Protein AF-A0A9P0KMU1-F1 (afdb_monomer_lite)

Radius of gyration: 22.71 Å; chains: 1; bounding box: 38×26×63 Å

Structure (mmCIF, N/CA/C/O backbone):
data_AF-A0A9P0KMU1-F1
#
_entry.id   AF-A0A9P0KMU1-F1
#
loop_
_atom_site.group_PDB
_atom_site.id
_atom_site.type_symbol
_atom_site.label_atom_id
_atom_site.label_alt_id
_atom_site.label_comp_id
_atom_site.label_asym_id
_atom_site.label_entity_id
_atom_site.label_seq_id
_atom_site.pdbx_PDB_ins_code
_atom_site.Cartn_x
_atom_site.Cartn_y
_atom_site.Cartn_z
_atom_site.occupancy
_atom_site.B_iso_or_equiv
_atom_site.auth_seq_id
_atom_site.auth_comp_id
_atom_site.auth_asym_id
_atom_site.auth_atom_id
_atom_site.pdbx_PDB_model_num
ATOM 1 N N . MET A 1 1 ? 15.962 -2.408 -22.463 1.00 74.88 1 MET A N 1
ATOM 2 C CA . MET A 1 1 ? 14.863 -3.151 -21.786 1.00 74.88 1 MET A CA 1
ATOM 3 C C . MET A 1 1 ? 15.404 -4.161 -20.775 1.00 74.88 1 MET A C 1
ATOM 5 O O . MET A 1 1 ? 14.660 -4.633 -19.922 1.00 74.88 1 MET A O 1
ATOM 9 N N . ASP A 1 2 ? 16.706 -4.432 -20.825 1.00 85.88 2 ASP A N 1
ATOM 10 C CA . ASP A 1 2 ? 17.395 -5.482 -20.070 1.00 85.88 2 ASP A CA 1
ATOM 11 C C . ASP A 1 2 ? 17.383 -5.232 -18.565 1.00 85.88 2 ASP A C 1
ATOM 13 O O . ASP A 1 2 ? 17.256 -6.171 -17.786 1.00 85.88 2 ASP A O 1
ATOM 17 N N . PHE A 1 3 ? 17.390 -3.962 -18.147 1.00 89.88 3 PHE A N 1
ATOM 18 C CA . PHE A 1 3 ? 17.219 -3.595 -16.743 1.00 89.88 3 PHE A CA 1
ATOM 19 C C . PHE A 1 3 ? 15.913 -4.161 -16.162 1.00 89.88 3 PHE A C 1
ATOM 21 O O . PHE A 1 3 ? 15.958 -4.965 -15.232 1.00 89.88 3 PHE A O 1
ATOM 28 N N . PHE A 1 4 ? 14.756 -3.813 -16.739 1.00 90.62 4 PHE A N 1
ATOM 29 C CA . PHE A 1 4 ? 13.463 -4.299 -16.248 1.00 90.62 4 PHE A CA 1
ATOM 30 C C . PHE A 1 4 ? 13.337 -5.822 -16.363 1.00 90.62 4 PHE A C 1
ATOM 32 O O . PHE A 1 4 ? 12.805 -6.453 -15.452 1.00 90.62 4 PHE A O 1
ATOM 39 N N . GLY A 1 5 ? 13.870 -6.415 -17.437 1.00 91.38 5 GLY A N 1
ATOM 40 C CA . GLY A 1 5 ? 13.937 -7.868 -17.598 1.00 91.38 5 GLY A CA 1
ATOM 41 C C . GLY A 1 5 ? 14.733 -8.547 -16.481 1.00 91.38 5 GLY A C 1
ATOM 42 O O . GLY A 1 5 ? 14.255 -9.511 -15.890 1.00 91.38 5 GLY A O 1
ATOM 43 N N . SER A 1 6 ? 15.897 -8.001 -16.119 1.00 94.38 6 SER A N 1
ATOM 44 C CA . SER A 1 6 ? 16.733 -8.534 -15.038 1.00 94.38 6 SER A CA 1
ATOM 45 C C . SER A 1 6 ? 16.055 -8.417 -13.669 1.00 94.38 6 SER A C 1
ATOM 47 O O . SER A 1 6 ? 16.066 -9.365 -12.888 1.00 94.38 6 SER A O 1
ATOM 49 N N . VAL A 1 7 ? 15.403 -7.284 -13.388 1.00 92.62 7 VAL A N 1
ATOM 50 C CA . VAL A 1 7 ? 14.699 -7.034 -12.121 1.00 92.62 7 VAL A CA 1
ATOM 51 C C . VAL A 1 7 ? 13.469 -7.939 -12.000 1.00 92.62 7 VAL A C 1
ATOM 53 O O . VAL A 1 7 ? 13.229 -8.519 -10.942 1.00 92.62 7 VAL A O 1
ATOM 56 N N . PHE A 1 8 ? 12.730 -8.139 -13.094 1.00 92.31 8 PHE A N 1
ATOM 57 C CA . PHE A 1 8 ? 11.625 -9.096 -13.143 1.00 92.31 8 PHE A CA 1
ATOM 58 C C . PHE A 1 8 ? 12.106 -10.549 -13.006 1.00 92.31 8 PHE A C 1
ATOM 60 O O . PHE A 1 8 ? 11.485 -11.342 -12.294 1.00 92.31 8 PHE A O 1
ATOM 67 N N . GLY A 1 9 ? 13.229 -10.905 -13.637 1.00 91.31 9 GLY A N 1
ATOM 68 C CA . GLY A 1 9 ? 13.861 -12.222 -13.511 1.00 91.31 9 GLY A CA 1
ATOM 69 C C . GLY A 1 9 ? 14.291 -12.537 -12.076 1.00 91.31 9 GLY A C 1
ATOM 70 O O . GLY A 1 9 ? 14.126 -13.662 -11.621 1.00 91.31 9 GLY A O 1
ATOM 71 N N . LYS A 1 10 ? 14.723 -11.521 -11.320 1.00 93.00 10 LYS A N 1
ATOM 72 C CA . LYS A 1 10 ? 15.032 -11.622 -9.882 1.00 93.00 10 LYS A CA 1
ATOM 73 C C . LYS A 1 10 ? 13.800 -11.753 -8.973 1.00 93.00 10 LYS A C 1
ATOM 75 O O . LYS A 1 10 ? 13.957 -11.846 -7.763 1.00 93.00 10 LYS A O 1
ATOM 80 N N . GLY A 1 11 ? 12.585 -11.746 -9.524 1.00 90.25 11 GLY A N 1
ATOM 81 C CA . GLY A 1 11 ? 11.356 -11.928 -8.749 1.00 90.25 11 GLY A CA 1
ATOM 82 C C . GLY A 1 11 ? 10.693 -10.641 -8.259 1.00 90.25 11 GLY A C 1
ATOM 83 O O . GLY A 1 11 ? 9.807 -10.713 -7.413 1.00 90.25 11 GLY A O 1
ATOM 84 N N . ALA A 1 12 ? 11.077 -9.468 -8.771 1.00 89.31 12 ALA A N 1
ATOM 85 C CA . ALA A 1 12 ? 10.443 -8.216 -8.364 1.00 89.31 12 ALA A CA 1
ATOM 86 C C . ALA A 1 12 ? 8.941 -8.183 -8.702 1.00 89.31 12 ALA A C 1
ATOM 88 O O . ALA A 1 12 ? 8.521 -8.578 -9.793 1.00 89.31 12 ALA A O 1
ATOM 89 N N . SER A 1 13 ? 8.146 -7.643 -7.774 1.00 89.62 13 SER A N 1
ATOM 90 C CA . SER A 1 13 ? 6.712 -7.423 -7.977 1.00 89.62 13 SER A CA 1
ATOM 91 C C . SER A 1 13 ? 6.444 -6.353 -9.041 1.00 89.62 13 SER A C 1
ATOM 93 O O . SER A 1 13 ? 7.279 -5.477 -9.301 1.00 89.62 13 SER A O 1
ATOM 95 N N . TYR A 1 14 ? 5.234 -6.360 -9.608 1.00 90.69 14 TYR A N 1
ATOM 96 C CA . TYR A 1 14 ? 4.807 -5.303 -10.525 1.00 90.69 14 TYR A CA 1
ATOM 97 C C . TYR A 1 14 ? 4.817 -3.923 -9.845 1.00 90.69 14 TYR A C 1
ATOM 99 O O . TYR A 1 14 ? 5.187 -2.931 -10.472 1.00 90.69 14 TYR A O 1
ATOM 107 N N . GLY A 1 15 ? 4.488 -3.853 -8.547 1.00 89.19 15 GLY A N 1
ATOM 108 C CA . GLY A 1 15 ? 4.592 -2.619 -7.760 1.00 89.19 15 GLY A CA 1
ATOM 109 C C . GLY A 1 15 ? 6.017 -2.056 -7.734 1.00 89.19 15 GLY A C 1
ATOM 110 O O . GLY A 1 15 ? 6.224 -0.888 -8.055 1.00 89.19 15 GLY A O 1
ATOM 111 N N . THR A 1 16 ? 7.009 -2.903 -7.447 1.00 91.00 16 THR A N 1
ATOM 112 C CA . THR A 1 16 ? 8.434 -2.531 -7.438 1.00 91.00 16 THR A CA 1
ATOM 113 C C . THR A 1 16 ? 8.910 -2.055 -8.813 1.00 91.00 16 THR A C 1
ATOM 115 O O . THR A 1 16 ? 9.546 -1.007 -8.924 1.00 91.00 16 THR A O 1
ATOM 118 N N . LEU A 1 17 ? 8.566 -2.787 -9.877 1.00 92.06 17 LEU A N 1
ATOM 119 C CA . LEU A 1 17 ? 8.890 -2.396 -11.252 1.00 92.06 17 LEU A CA 1
ATOM 120 C C . LEU A 1 17 ? 8.276 -1.042 -11.618 1.00 92.06 17 LEU A C 1
ATOM 122 O O . LEU A 1 17 ? 8.930 -0.215 -12.255 1.00 92.06 17 LEU A O 1
ATOM 126 N N . ASN A 1 18 ? 7.031 -0.801 -11.202 1.00 90.62 18 ASN A N 1
ATOM 127 C CA . ASN A 1 18 ? 6.345 0.456 -11.463 1.00 90.62 18 ASN A CA 1
ATOM 128 C C . ASN A 1 18 ? 6.993 1.630 -10.713 1.00 90.62 18 ASN A C 1
ATOM 130 O O . ASN A 1 18 ? 7.109 2.711 -11.288 1.00 90.62 18 ASN A O 1
ATOM 134 N N . SER A 1 19 ? 7.485 1.414 -9.489 1.00 92.12 19 SER A N 1
ATOM 135 C CA . SER A 1 19 ? 8.272 2.414 -8.754 1.00 92.12 19 SER A CA 1
ATOM 136 C C . SER A 1 19 ? 9.567 2.769 -9.485 1.00 92.12 19 SER A C 1
ATOM 138 O O . SER A 1 19 ? 9.854 3.950 -9.666 1.00 92.12 19 SER A O 1
ATOM 140 N N . TYR A 1 20 ? 10.313 1.777 -9.989 1.00 92.00 20 TYR A N 1
ATOM 141 C CA . TYR A 1 20 ? 11.502 2.048 -10.805 1.00 92.00 20 TYR A CA 1
ATOM 142 C C . TYR A 1 20 ? 11.158 2.801 -12.090 1.00 92.00 20 TYR A C 1
ATOM 144 O O . TYR A 1 20 ? 11.834 3.764 -12.436 1.00 92.00 20 TYR A O 1
ATOM 152 N N . ARG A 1 21 ? 10.078 2.416 -12.781 1.00 90.38 21 ARG A N 1
ATOM 153 C CA . ARG A 1 21 ? 9.607 3.121 -13.981 1.00 90.38 21 ARG A CA 1
ATOM 154 C C . ARG A 1 21 ? 9.299 4.590 -13.693 1.00 90.38 21 ARG A C 1
ATOM 156 O O . ARG A 1 21 ? 9.688 5.443 -14.484 1.00 90.38 21 ARG A O 1
ATOM 163 N N . ALA A 1 22 ? 8.618 4.877 -12.585 1.00 89.69 22 ALA A N 1
ATOM 164 C CA . ALA A 1 22 ? 8.292 6.240 -12.179 1.00 89.69 22 ALA A CA 1
ATOM 165 C C . ALA A 1 22 ? 9.549 7.049 -11.827 1.00 89.69 22 ALA A C 1
ATOM 167 O O . ALA A 1 22 ? 9.702 8.162 -12.319 1.00 89.69 22 ALA A O 1
ATOM 168 N N . ALA A 1 23 ? 10.474 6.476 -11.049 1.00 91.56 23 ALA A N 1
ATOM 169 C CA . ALA A 1 23 ? 11.728 7.134 -10.685 1.00 91.56 23 ALA A CA 1
ATOM 170 C C . ALA A 1 23 ? 12.583 7.462 -11.919 1.00 91.56 23 ALA A C 1
ATOM 172 O O . ALA A 1 23 ? 13.024 8.594 -12.090 1.00 91.56 23 ALA A O 1
ATOM 173 N N . ILE A 1 24 ? 12.758 6.498 -12.828 1.00 89.12 24 ILE A N 1
ATOM 174 C CA . ILE A 1 24 ? 13.532 6.713 -14.056 1.00 89.12 24 ILE A CA 1
ATOM 175 C C . ILE A 1 24 ? 12.819 7.721 -14.970 1.00 89.12 24 ILE A C 1
ATOM 177 O O . ILE A 1 24 ? 13.466 8.604 -15.523 1.00 89.12 24 ILE A O 1
ATOM 181 N N . GLY A 1 25 ? 11.490 7.640 -15.097 1.00 88.75 25 GLY A N 1
ATOM 182 C CA . GLY A 1 25 ? 10.703 8.617 -15.855 1.00 88.75 25 GLY A CA 1
ATOM 183 C C . GLY A 1 25 ? 10.750 10.030 -15.265 1.00 88.75 25 GLY A C 1
ATOM 184 O O . GLY A 1 25 ? 10.599 10.999 -15.998 1.00 88.75 25 GLY A O 1
ATOM 185 N N . HIS A 1 26 ? 10.991 10.167 -13.962 1.00 87.44 26 HIS A N 1
ATOM 186 C CA . HIS A 1 26 ? 11.207 11.467 -13.336 1.00 87.44 26 HIS A CA 1
ATOM 187 C C . HIS A 1 26 ? 12.596 12.036 -13.659 1.00 87.44 26 HIS A C 1
ATOM 189 O O . HIS A 1 26 ? 12.714 13.224 -13.929 1.00 87.44 26 HIS A O 1
ATOM 195 N N . ILE A 1 27 ? 13.629 11.188 -13.687 1.00 88.12 27 ILE A N 1
ATOM 196 C CA . ILE A 1 27 ? 15.021 11.595 -13.948 1.00 88.12 27 ILE A CA 1
ATOM 197 C C . ILE A 1 27 ? 15.256 11.919 -15.430 1.00 88.12 27 ILE A C 1
ATOM 199 O O . ILE A 1 27 ? 15.898 12.911 -15.753 1.00 88.12 27 ILE A O 1
ATOM 203 N N . ILE A 1 28 ? 14.762 11.065 -16.330 1.00 82.81 28 ILE A N 1
ATOM 204 C CA . ILE A 1 28 ? 15.026 11.140 -17.779 1.00 82.81 28 ILE A CA 1
ATOM 205 C C . ILE A 1 28 ? 13.933 11.947 -18.506 1.00 82.81 28 ILE A C 1
ATOM 207 O O . ILE A 1 28 ? 14.089 12.320 -19.664 1.00 82.81 28 ILE A O 1
ATOM 211 N N . GLY A 1 29 ? 12.825 12.249 -17.825 1.00 73.44 29 GLY A N 1
ATOM 212 C CA . GLY A 1 29 ? 11.635 12.855 -18.417 1.00 73.44 29 GLY A CA 1
ATOM 213 C C . GLY A 1 29 ? 10.600 11.813 -18.859 1.00 73.44 29 GLY A C 1
ATOM 214 O O . GLY A 1 29 ? 10.879 10.621 -19.028 1.00 73.44 29 GLY A O 1
ATOM 215 N N . GLY A 1 30 ? 9.351 12.264 -19.025 1.00 70.12 30 GLY A N 1
ATOM 216 C CA . GLY A 1 30 ? 8.169 11.410 -19.222 1.00 70.12 30 GLY A CA 1
ATOM 217 C C . GLY A 1 30 ? 8.173 10.527 -20.480 1.00 70.12 30 GLY A C 1
ATOM 218 O O . GLY A 1 30 ? 7.305 9.660 -20.617 1.00 70.12 30 GLY A O 1
ATOM 219 N N . GLU A 1 31 ? 9.151 10.693 -21.371 1.00 75.75 31 GLU A N 1
ATOM 220 C CA . GLU A 1 31 ? 9.290 9.956 -22.631 1.00 75.75 31 GLU A CA 1
ATOM 221 C C . GLU A 1 31 ? 9.428 8.439 -22.424 1.00 75.75 31 GLU A C 1
ATOM 223 O O . GLU A 1 31 ? 8.813 7.659 -23.153 1.00 75.75 31 GLU A O 1
ATOM 228 N N . LEU A 1 32 ? 10.113 7.996 -21.359 1.00 80.00 32 LEU A N 1
ATOM 229 C CA . LEU A 1 32 ? 10.269 6.565 -21.055 1.00 80.00 32 LEU A CA 1
ATOM 230 C C . LEU A 1 32 ? 8.923 5.864 -20.822 1.00 80.00 32 LEU A C 1
ATOM 232 O O . LEU A 1 32 ? 8.730 4.707 -21.192 1.00 80.00 32 LEU A O 1
ATOM 236 N N . THR A 1 33 ? 7.980 6.559 -20.188 1.00 75.69 33 THR A N 1
ATOM 237 C CA . THR A 1 33 ? 6.646 6.010 -19.914 1.00 75.69 33 THR A CA 1
ATOM 238 C C . THR A 1 33 ? 5.788 5.951 -21.175 1.00 75.69 33 THR A C 1
ATOM 240 O O . THR A 1 33 ? 4.876 5.124 -21.262 1.00 75.69 33 THR A O 1
ATOM 243 N N . GLN A 1 34 ? 6.070 6.812 -22.154 1.00 82.06 34 GLN A N 1
ATOM 244 C CA . GLN A 1 34 ? 5.322 6.858 -23.403 1.00 82.06 34 GLN A CA 1
ATOM 245 C C . GLN A 1 34 ? 5.808 5.838 -24.435 1.00 82.06 34 GLN A C 1
ATOM 247 O O . GLN A 1 34 ? 5.002 5.455 -25.287 1.00 82.06 34 GLN A O 1
ATOM 252 N N . ASP A 1 35 ? 7.043 5.333 -24.312 1.00 87.88 35 ASP A N 1
ATOM 253 C CA . ASP A 1 35 ? 7.597 4.323 -25.219 1.00 87.88 35 ASP A CA 1
ATOM 254 C C . ASP A 1 35 ? 6.694 3.063 -25.280 1.00 87.88 35 ASP A C 1
ATOM 256 O O . ASP A 1 35 ? 6.463 2.386 -24.264 1.00 87.88 35 ASP A O 1
ATOM 260 N N . PRO A 1 36 ? 6.185 2.694 -26.473 1.00 90.06 36 PRO A N 1
ATOM 261 C CA . PRO A 1 36 ? 5.348 1.512 -26.664 1.00 90.06 36 PRO A CA 1
ATOM 262 C C . PRO A 1 36 ? 5.984 0.200 -26.190 1.00 90.06 36 PRO A C 1
ATOM 264 O O . PRO A 1 36 ? 5.269 -0.717 -25.780 1.00 90.06 36 PRO A O 1
ATOM 267 N N . ARG A 1 37 ? 7.316 0.083 -26.224 1.00 90.06 37 ARG A N 1
ATOM 268 C CA . ARG A 1 37 ? 8.056 -1.097 -25.756 1.00 90.06 37 ARG A CA 1
ATOM 269 C C . ARG A 1 37 ? 7.925 -1.251 -24.248 1.00 90.06 37 ARG A C 1
ATOM 271 O O . ARG A 1 37 ? 7.646 -2.352 -23.777 1.00 90.06 37 ARG A O 1
ATOM 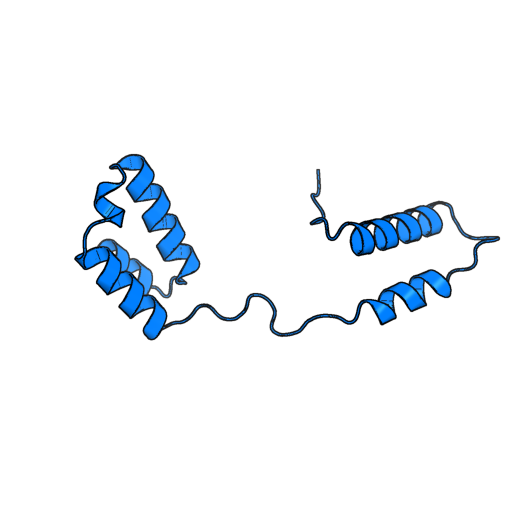278 N N . VAL A 1 38 ? 8.050 -0.151 -23.504 1.00 89.12 38 VAL A N 1
ATOM 279 C CA . VAL A 1 38 ? 7.869 -0.132 -22.045 1.00 89.12 38 VAL A CA 1
ATOM 280 C C . VAL A 1 38 ? 6.431 -0.503 -21.695 1.00 89.12 38 VAL A C 1
ATOM 282 O O . VAL A 1 38 ? 6.215 -1.398 -20.880 1.00 89.12 38 VAL A O 1
ATOM 285 N N . LYS A 1 39 ? 5.439 0.078 -22.381 1.00 89.81 39 LYS A N 1
ATOM 286 C CA . LYS A 1 39 ? 4.020 -0.275 -22.183 1.00 89.81 39 LYS A CA 1
ATOM 287 C C . LYS A 1 39 ? 3.746 -1.764 -22.435 1.00 89.81 39 LYS A C 1
ATOM 289 O O . LYS A 1 39 ? 3.097 -2.413 -21.614 1.00 89.81 39 LYS A O 1
ATOM 294 N N . LYS A 1 40 ? 4.265 -2.330 -23.533 1.00 91.62 40 LYS A N 1
ATOM 295 C CA . LYS A 1 40 ? 4.121 -3.763 -23.853 1.00 91.62 40 LYS A CA 1
ATOM 296 C C . LYS A 1 40 ? 4.787 -4.659 -22.807 1.00 91.62 40 LYS A C 1
ATOM 298 O O . LYS A 1 40 ? 4.178 -5.644 -22.397 1.00 91.62 40 LYS A O 1
ATOM 303 N N . PHE A 1 41 ? 5.987 -4.306 -22.344 1.00 91.94 41 PHE A N 1
ATOM 304 C CA . PHE A 1 41 ? 6.674 -5.056 -21.291 1.00 91.94 41 PHE A CA 1
ATOM 305 C C . PHE A 1 41 ? 5.872 -5.072 -19.992 1.00 91.94 41 PHE A C 1
ATOM 307 O O . PHE A 1 41 ? 5.645 -6.142 -19.443 1.00 91.94 41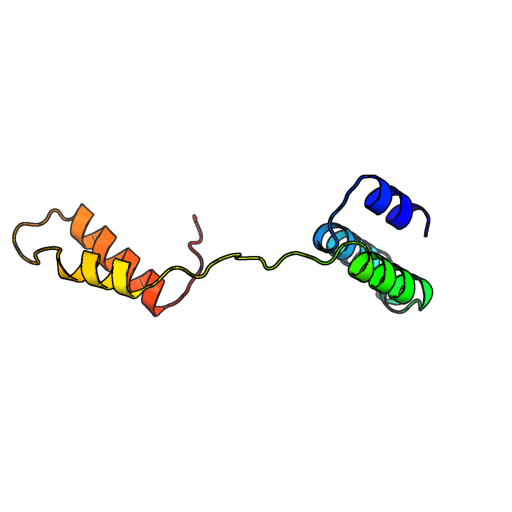 PHE A O 1
ATOM 314 N N . PHE A 1 42 ? 5.395 -3.915 -19.523 1.00 91.38 42 PHE A N 1
ATOM 315 C CA . PHE A 1 42 ? 4.615 -3.839 -18.286 1.00 91.38 42 PHE A CA 1
ATOM 316 C C . PHE A 1 42 ? 3.288 -4.601 -18.400 1.00 91.38 42 PHE A C 1
ATOM 318 O O . PHE A 1 42 ? 2.908 -5.296 -17.461 1.00 91.38 42 PHE A O 1
ATOM 325 N N . ARG A 1 43 ? 2.632 -4.575 -19.567 1.00 91.19 43 ARG A N 1
ATOM 326 C CA . ARG A 1 43 ? 1.455 -5.418 -19.829 1.00 91.19 43 ARG A CA 1
ATOM 327 C C . ARG A 1 43 ? 1.785 -6.911 -19.735 1.00 91.19 43 ARG A C 1
ATOM 329 O O . ARG A 1 43 ? 1.044 -7.659 -19.106 1.00 91.19 43 ARG A O 1
ATOM 336 N N . GLY A 1 44 ? 2.900 -7.340 -20.326 1.00 92.12 44 GLY A N 1
ATOM 337 C CA . GLY A 1 44 ? 3.373 -8.723 -20.228 1.00 92.12 44 GLY A CA 1
ATOM 338 C C . GLY A 1 44 ? 3.725 -9.121 -18.794 1.00 92.12 44 GLY A C 1
ATOM 339 O O . GLY A 1 44 ? 3.284 -10.163 -18.322 1.00 92.12 44 GLY A O 1
ATOM 340 N N . ALA A 1 45 ? 4.450 -8.266 -18.072 1.00 91.69 45 ALA A N 1
ATOM 341 C CA . ALA A 1 45 ? 4.822 -8.492 -16.679 1.00 91.69 45 ALA A CA 1
ATOM 342 C C . ALA A 1 45 ? 3.588 -8.645 -15.777 1.00 91.69 45 ALA A C 1
ATOM 344 O O . ALA A 1 45 ? 3.557 -9.557 -14.955 1.00 91.69 45 ALA A O 1
ATOM 345 N N . TYR A 1 46 ? 2.562 -7.809 -15.974 1.00 90.38 46 TYR A N 1
ATOM 346 C CA . TYR A 1 46 ? 1.292 -7.908 -15.253 1.00 90.38 46 TYR A CA 1
ATOM 347 C C . TYR A 1 46 ? 0.534 -9.202 -15.574 1.00 90.38 46 TYR A C 1
ATOM 349 O O . TYR A 1 46 ? 0.024 -9.847 -14.667 1.00 90.38 46 TYR A O 1
ATOM 357 N N . ASN A 1 47 ? 0.495 -9.617 -16.844 1.00 91.31 47 ASN A N 1
ATOM 358 C CA . ASN A 1 47 ? -0.169 -10.862 -17.240 1.00 91.31 47 ASN A CA 1
ATOM 359 C C . ASN A 1 47 ? 0.533 -12.110 -16.684 1.00 91.31 47 ASN A C 1
ATOM 361 O O . ASN A 1 47 ? -0.129 -13.084 -16.349 1.00 91.31 47 ASN A O 1
ATOM 365 N N . ILE A 1 48 ? 1.867 -12.093 -16.608 1.00 91.12 48 ILE A N 1
ATOM 366 C CA . ILE A 1 48 ? 2.654 -13.218 -16.082 1.00 91.12 48 ILE A CA 1
ATOM 367 C C . ILE A 1 48 ? 2.550 -13.286 -14.554 1.00 91.12 48 ILE A C 1
ATOM 369 O O . ILE A 1 48 ? 2.463 -14.371 -13.988 1.00 91.12 48 ILE A O 1
ATOM 373 N N . ARG A 1 49 ? 2.601 -12.134 -13.876 1.00 87.88 49 ARG A N 1
ATOM 374 C CA . ARG A 1 49 ? 2.544 -12.018 -12.414 1.00 87.88 49 ARG A CA 1
ATOM 375 C C . ARG A 1 49 ? 1.641 -10.842 -12.029 1.00 87.88 49 ARG A C 1
ATOM 377 O O . ARG A 1 49 ? 2.150 -9.732 -11.833 1.00 87.88 49 ARG A O 1
ATOM 384 N N . PRO A 1 50 ? 0.316 -11.058 -11.930 1.00 84.00 50 PRO A N 1
ATOM 385 C CA . PRO A 1 50 ? -0.589 -10.021 -11.464 1.00 84.00 50 PRO A CA 1
ATOM 386 C C . PRO A 1 50 ? -0.286 -9.698 -10.000 1.00 84.00 50 PRO A C 1
ATOM 388 O O . PRO A 1 50 ? 0.104 -10.569 -9.221 1.00 84.00 50 PRO A O 1
ATOM 391 N N . ASN A 1 51 ? -0.456 -8.432 -9.616 1.00 79.06 51 ASN A N 1
ATOM 392 C CA . ASN A 1 51 ? -0.380 -8.075 -8.203 1.00 79.06 51 ASN A CA 1
ATOM 393 C C . ASN A 1 51 ? -1.577 -8.704 -7.478 1.00 79.06 51 ASN A C 1
ATOM 395 O O . ASN A 1 51 ? -2.711 -8.444 -7.896 1.00 79.06 51 ASN A O 1
ATOM 399 N N . PRO A 1 52 ? -1.354 -9.484 -6.406 1.00 77.25 52 PRO A N 1
ATOM 400 C CA . PRO A 1 52 ? -2.452 -9.989 -5.603 1.00 77.25 52 PRO A CA 1
ATOM 401 C C . PRO A 1 52 ? -3.233 -8.819 -4.987 1.00 77.25 52 PRO A C 1
ATOM 403 O O . PRO A 1 52 ? -2.676 -7.723 -4.808 1.00 77.25 52 PRO A O 1
ATOM 406 N N . PRO A 1 53 ? -4.525 -9.019 -4.674 1.00 76.25 53 PRO A N 1
ATOM 407 C CA . PRO A 1 53 ? -5.280 -8.041 -3.910 1.00 76.25 53 PRO A CA 1
ATOM 408 C C . PRO A 1 53 ? -4.527 -7.712 -2.617 1.00 76.25 53 PRO A C 1
ATOM 410 O O . PRO A 1 53 ? -3.933 -8.578 -1.980 1.00 76.25 53 PRO A O 1
ATOM 413 N N . LYS A 1 54 ? -4.514 -6.427 -2.242 1.00 71.81 54 LYS A N 1
ATOM 414 C CA . LYS A 1 54 ? -3.765 -5.960 -1.064 1.00 71.81 54 LYS A CA 1
ATOM 415 C C . LYS A 1 54 ? -4.285 -6.577 0.241 1.00 71.81 54 LYS A C 1
ATOM 417 O O . LYS A 1 54 ? -3.536 -6.669 1.208 1.00 71.81 54 LYS A O 1
ATOM 422 N N . TYR A 1 55 ? -5.555 -6.961 0.250 1.00 78.38 55 TYR A N 1
ATOM 423 C CA . TYR A 1 55 ? -6.220 -7.621 1.358 1.00 78.38 55 TYR A CA 1
ATOM 424 C C . TYR A 1 55 ? -6.919 -8.856 0.796 1.00 78.38 55 TYR A C 1
ATOM 426 O O . TYR A 1 55 ? -7.678 -8.739 -0.166 1.00 78.38 55 TYR A O 1
ATOM 434 N N . GLU A 1 56 ? -6.617 -10.022 1.358 1.00 75.88 56 GLU A N 1
ATOM 435 C CA . GLU A 1 56 ? -7.310 -11.273 1.021 1.00 75.88 56 GLU A CA 1
ATOM 436 C C . GLU A 1 56 ? -8.693 -11.335 1.674 1.00 75.88 56 GLU A C 1
ATOM 438 O O . GLU A 1 56 ? -9.592 -11.981 1.147 1.00 75.88 56 GLU A O 1
ATOM 443 N N . ASP A 1 57 ? -8.867 -10.610 2.780 1.00 77.38 57 ASP A N 1
ATOM 444 C CA . ASP A 1 57 ? -10.100 -10.554 3.546 1.00 77.38 57 ASP A CA 1
ATOM 445 C C . ASP A 1 57 ? -10.339 -9.139 4.091 1.00 77.38 57 ASP A C 1
ATOM 447 O O . ASP A 1 57 ? -9.398 -8.368 4.327 1.00 77.38 57 ASP A O 1
ATOM 451 N N . THR A 1 58 ? -11.607 -8.788 4.278 1.00 77.75 58 THR A N 1
ATOM 452 C CA . THR A 1 58 ? -12.023 -7.521 4.884 1.00 77.75 58 THR A CA 1
ATOM 453 C C . THR A 1 58 ? -12.572 -7.840 6.265 1.00 77.75 58 THR A C 1
ATOM 455 O O . THR A 1 58 ? -13.500 -8.627 6.396 1.00 77.75 58 THR A O 1
ATOM 458 N N . TRP A 1 59 ? -11.996 -7.254 7.311 1.00 81.69 59 TRP A N 1
ATOM 459 C CA . TRP A 1 59 ? -12.460 -7.502 8.674 1.00 81.69 59 TRP A CA 1
ATOM 460 C C . TRP A 1 59 ? -13.850 -6.892 8.905 1.00 81.69 59 TRP A C 1
ATOM 462 O O . TRP A 1 59 ? -14.164 -5.833 8.360 1.00 81.69 59 TRP A O 1
ATOM 472 N N . ASP A 1 60 ? -14.660 -7.549 9.737 1.00 83.56 60 ASP A N 1
ATOM 473 C CA . ASP A 1 60 ? -15.989 -7.071 10.120 1.00 83.56 60 ASP A CA 1
ATOM 474 C C . ASP A 1 60 ? -15.889 -5.939 11.168 1.00 83.56 60 ASP A C 1
ATOM 476 O O . ASP A 1 60 ? -15.480 -6.188 12.312 1.00 83.56 60 ASP A O 1
ATOM 480 N N . PRO A 1 61 ? -16.266 -4.690 10.823 1.00 81.75 61 PRO A N 1
ATOM 481 C CA . PRO A 1 61 ? -16.251 -3.578 11.765 1.00 81.75 61 PRO A CA 1
ATOM 482 C C . PRO A 1 61 ? -17.234 -3.748 12.923 1.00 81.75 61 PRO A C 1
ATOM 484 O O . PRO A 1 61 ? -17.005 -3.185 14.001 1.00 81.75 61 PRO A O 1
ATOM 487 N N . GLU A 1 62 ? -18.289 -4.546 12.752 1.00 85.69 62 GLU A N 1
ATOM 488 C CA . GLU A 1 62 ? -19.305 -4.773 13.773 1.00 85.69 62 GLU A CA 1
ATOM 489 C C . GLU A 1 62 ? -18.719 -5.458 15.014 1.00 85.69 62 GLU A C 1
ATOM 491 O O . GLU A 1 62 ? -19.061 -5.098 16.145 1.00 85.69 62 GLU A O 1
ATOM 496 N N . LEU A 1 63 ? -17.749 -6.360 14.834 1.00 86.06 63 LEU A N 1
ATOM 497 C CA . LEU A 1 63 ? -17.017 -6.991 15.932 1.00 86.06 63 LEU A CA 1
ATOM 498 C C . LEU A 1 63 ? -16.357 -5.947 16.850 1.00 86.06 63 LEU A C 1
ATOM 500 O O . LEU A 1 63 ? -16.484 -6.013 18.076 1.00 86.06 63 LEU A O 1
ATOM 504 N N . VAL A 1 64 ? -15.679 -4.956 16.268 1.00 86.06 64 VAL A N 1
ATOM 505 C CA . VAL A 1 64 ? -14.955 -3.927 17.030 1.00 86.06 64 VAL A CA 1
ATOM 506 C C . VAL A 1 64 ? -15.918 -2.914 17.652 1.00 86.06 64 VAL A C 1
ATOM 508 O O . VAL A 1 64 ? -15.735 -2.515 18.805 1.00 86.06 64 VAL A O 1
ATOM 511 N N . LEU A 1 65 ? -16.992 -2.557 16.947 1.00 86.88 65 LEU A N 1
ATOM 512 C CA . LEU A 1 65 ? -18.083 -1.741 17.491 1.00 86.88 65 LEU A CA 1
ATOM 513 C C . LEU A 1 65 ? -18.756 -2.414 18.696 1.00 86.88 65 LEU A C 1
ATOM 515 O O . LEU A 1 65 ? -19.023 -1.757 19.705 1.00 86.88 65 LEU A O 1
ATOM 519 N N . ASN A 1 66 ? -18.973 -3.728 18.637 1.00 87.88 66 ASN A N 1
ATOM 520 C CA . ASN A 1 66 ? -19.537 -4.499 19.740 1.00 87.88 66 ASN A CA 1
ATOM 521 C C . ASN A 1 66 ? -18.593 -4.560 20.949 1.00 87.88 66 ASN A C 1
ATOM 523 O O . ASN A 1 66 ? -19.052 -4.446 22.087 1.00 87.88 66 ASN A O 1
ATOM 527 N N . LEU A 1 67 ? -17.279 -4.672 20.732 1.00 84.88 67 LEU A N 1
ATOM 528 C CA . LEU A 1 67 ? -16.283 -4.569 21.806 1.00 84.88 67 LEU A CA 1
ATOM 529 C C . LEU A 1 67 ? -16.293 -3.181 22.460 1.00 84.88 67 LEU A C 1
ATOM 531 O O . LEU A 1 67 ? -16.314 -3.080 23.687 1.00 84.88 67 LEU A O 1
ATOM 535 N N . ALA A 1 68 ? -16.356 -2.112 21.661 1.00 84.12 68 ALA A N 1
ATOM 536 C CA . ALA A 1 68 ? -16.464 -0.749 22.176 1.00 84.12 68 ALA A CA 1
ATOM 537 C C . ALA A 1 68 ? -17.763 -0.537 22.976 1.00 84.12 68 ALA A C 1
ATOM 539 O O . ALA A 1 68 ? -17.748 0.138 24.008 1.00 84.12 68 ALA A O 1
ATOM 540 N N . ARG A 1 69 ? -18.878 -1.144 22.545 1.00 84.88 69 ARG A N 1
ATOM 541 C CA . ARG A 1 69 ? -20.175 -1.080 23.238 1.00 84.88 69 ARG A CA 1
ATOM 542 C C . ARG A 1 69 ? -20.171 -1.818 24.579 1.00 84.88 69 ARG A C 1
ATOM 544 O O . ARG A 1 69 ? -20.797 -1.345 25.518 1.00 84.88 69 ARG A O 1
ATOM 551 N N . LYS A 1 70 ? -19.460 -2.947 24.678 1.00 84.81 70 LYS A N 1
ATOM 552 C CA . LYS A 1 70 ? -19.341 -3.741 25.916 1.00 84.81 70 LYS A CA 1
ATOM 553 C C . LYS A 1 70 ? -18.479 -3.076 26.993 1.00 84.81 70 LYS A C 1
ATOM 555 O O . LYS A 1 70 ? -18.552 -3.489 28.146 1.00 84.81 70 LYS A O 1
ATOM 560 N N . LEU A 1 71 ? -17.667 -2.074 26.645 1.00 81.12 71 LEU A N 1
ATOM 561 C CA . LEU A 1 71 ? -16.873 -1.342 27.629 1.00 81.12 71 LEU A CA 1
ATOM 562 C C . LEU A 1 71 ? -17.786 -0.446 28.490 1.00 81.12 71 LEU A C 1
ATOM 564 O O . LEU A 1 71 ? -18.427 0.446 27.915 1.00 81.12 71 LEU A O 1
ATOM 568 N N . PRO A 1 72 ? -17.819 -0.636 29.824 1.00 77.88 72 PRO A N 1
ATOM 569 C CA . PRO A 1 72 ? -18.632 0.182 30.717 1.00 77.88 72 PRO A CA 1
ATOM 570 C C . PRO A 1 72 ? -18.194 1.649 30.655 1.00 77.88 72 PRO A C 1
ATOM 572 O O . PRO A 1 72 ? -17.023 1.943 30.425 1.00 77.88 72 PRO A O 1
ATOM 575 N N . ASN A 1 73 ? -19.145 2.571 30.808 1.00 75.38 73 ASN A N 1
ATOM 576 C CA . ASN A 1 73 ? -18.855 4.010 30.791 1.00 75.38 73 ASN A CA 1
ATOM 577 C C . ASN A 1 73 ? -18.414 4.526 32.169 1.00 75.38 73 ASN A C 1
ATOM 579 O O . ASN A 1 73 ? -17.679 5.507 32.236 1.00 75.38 73 ASN A O 1
ATOM 583 N N . ASP A 1 74 ? -18.796 3.823 33.237 1.00 76.31 74 ASP A N 1
ATOM 584 C CA . ASP A 1 74 ? -18.471 4.166 34.618 1.00 76.31 74 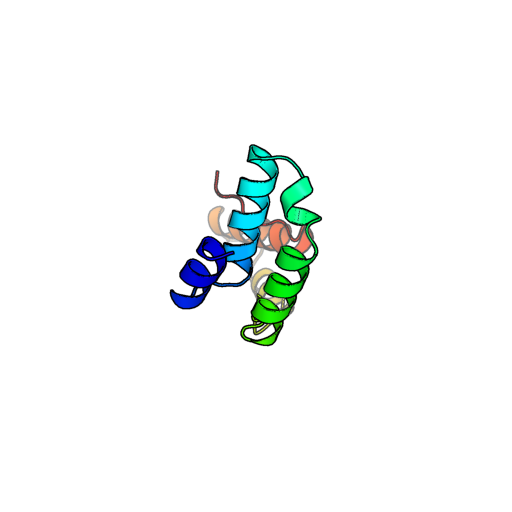ASP A CA 1
ATOM 585 C C . ASP A 1 74 ? -17.425 3.197 35.187 1.00 76.31 74 ASP A C 1
ATOM 587 O O . ASP A 1 74 ? -17.457 1.995 34.916 1.00 76.31 74 ASP A O 1
ATOM 591 N N . GLY A 1 75 ? -16.477 3.717 35.971 1.00 78.12 75 GLY A N 1
ATOM 592 C CA . GLY A 1 75 ? -15.453 2.909 36.650 1.00 78.12 75 GLY A CA 1
ATOM 593 C C . GLY A 1 75 ? -14.296 2.410 35.770 1.00 78.12 75 GLY A C 1
ATOM 594 O O . GLY A 1 75 ? -13.520 1.566 36.212 1.00 78.12 75 GLY A O 1
ATOM 595 N N . ILE A 1 76 ? -14.155 2.919 34.542 1.00 80.31 76 ILE A N 1
ATOM 596 C CA . ILE A 1 76 ? -13.045 2.590 33.631 1.00 80.31 76 ILE A CA 1
ATOM 597 C C . ILE A 1 76 ? -11.829 3.495 33.827 1.00 80.31 76 ILE A C 1
ATOM 599 O O . ILE A 1 76 ? -11.937 4.659 34.216 1.00 80.31 76 ILE A O 1
ATOM 603 N N . THR A 1 77 ? -10.646 2.969 33.508 1.00 84.00 77 THR A N 1
ATOM 604 C CA . THR A 1 77 ? -9.410 3.753 33.569 1.00 84.00 77 THR A CA 1
ATOM 605 C C . THR A 1 77 ? -9.340 4.759 32.418 1.00 84.00 77 THR A C 1
ATOM 607 O O . THR A 1 77 ? -9.843 4.525 31.315 1.00 84.00 77 THR A O 1
ATOM 610 N N . LEU A 1 78 ? -8.648 5.882 32.639 1.00 85.81 78 LEU A N 1
ATOM 611 C CA . LEU A 1 78 ? -8.425 6.903 31.607 1.00 85.81 78 LEU A CA 1
ATOM 612 C C . LEU A 1 78 ? -7.783 6.318 30.334 1.00 85.81 78 LEU A C 1
ATOM 614 O O . LEU A 1 78 ? -8.050 6.774 29.224 1.00 85.81 78 LEU A O 1
ATOM 618 N N . GLU A 1 79 ? -6.946 5.292 30.484 1.00 86.06 79 GLU A N 1
ATOM 619 C CA . GLU A 1 79 ? -6.325 4.590 29.364 1.00 86.06 79 GLU A CA 1
ATOM 620 C C . GLU A 1 79 ? -7.354 3.845 28.499 1.00 86.06 79 GLU A C 1
ATOM 622 O O . GLU A 1 79 ? -7.318 3.939 27.271 1.00 86.06 79 GLU A O 1
ATOM 627 N N . GLN A 1 80 ? -8.309 3.149 29.122 1.00 83.62 80 GLN A N 1
ATOM 628 C CA . GLN A 1 80 ? -9.377 2.440 28.413 1.00 83.62 80 GLN A CA 1
ATOM 629 C C . GLN A 1 80 ? -10.293 3.409 27.661 1.00 83.62 80 GLN A C 1
ATOM 631 O O . GLN A 1 80 ? -10.663 3.138 26.517 1.00 83.62 80 GLN A O 1
ATOM 636 N N . LEU A 1 81 ? -10.592 4.568 28.255 1.00 85.75 81 LEU A N 1
ATOM 637 C CA . LEU A 1 81 ? -11.372 5.618 27.599 1.00 85.75 81 LEU A CA 1
ATOM 638 C C . LEU A 1 81 ? -10.650 6.172 26.361 1.00 85.75 81 LEU A C 1
ATOM 640 O O . LEU A 1 81 ? -11.253 6.281 25.292 1.00 85.75 81 LEU A O 1
ATOM 644 N N . LYS A 1 82 ? -9.346 6.458 26.476 1.00 87.50 82 LYS A N 1
ATOM 645 C CA . LYS A 1 82 ? -8.512 6.905 25.348 1.00 87.50 82 LYS A CA 1
ATOM 646 C C . LYS A 1 82 ? -8.505 5.884 24.212 1.00 87.50 82 LYS A C 1
ATOM 648 O O . LYS A 1 82 ? -8.690 6.260 23.058 1.00 87.50 82 LYS A O 1
ATOM 653 N N . ARG A 1 83 ? -8.342 4.595 24.530 1.00 86.50 83 ARG A N 1
ATOM 654 C CA . ARG A 1 83 ? -8.379 3.510 23.535 1.00 86.50 83 ARG A CA 1
ATOM 655 C C . ARG A 1 83 ? -9.753 3.402 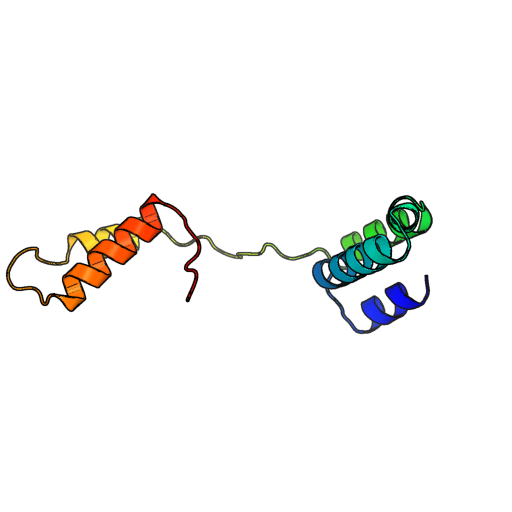22.865 1.00 86.50 83 ARG A C 1
ATOM 657 O O . ARG A 1 83 ? -9.808 3.326 21.642 1.00 86.50 83 ARG A O 1
ATOM 664 N N . LYS A 1 84 ? -10.852 3.462 23.630 1.00 86.25 84 LYS A N 1
ATOM 665 C CA . LYS A 1 84 ? -12.231 3.441 23.099 1.00 86.25 84 LYS A CA 1
ATOM 666 C C . LYS A 1 84 ? -12.470 4.596 22.123 1.00 86.25 84 LYS A C 1
ATOM 668 O O . LYS A 1 84 ? -12.974 4.369 21.027 1.00 86.25 84 LYS A O 1
ATOM 673 N N . LEU A 1 85 ? -12.048 5.809 22.485 1.00 87.12 85 LEU A N 1
ATOM 674 C CA . LEU A 1 85 ? -12.142 6.983 21.617 1.00 87.12 85 LEU A CA 1
ATOM 675 C C . LEU A 1 85 ? -11.302 6.826 20.344 1.00 87.12 85 LEU A C 1
ATOM 677 O O . LEU A 1 85 ? -11.814 7.049 19.252 1.00 87.12 85 LEU A O 1
ATOM 681 N N . ALA A 1 86 ? -10.036 6.419 20.470 1.00 88.12 86 ALA A N 1
ATOM 682 C CA . ALA A 1 86 ? -9.137 6.252 19.331 1.00 88.12 86 ALA A CA 1
ATOM 683 C C . ALA A 1 86 ? -9.656 5.207 18.330 1.00 88.12 86 ALA A C 1
ATOM 685 O O . ALA A 1 86 ? -9.622 5.445 17.126 1.00 88.12 86 ALA A O 1
ATOM 686 N N . VAL A 1 87 ? -10.189 4.082 18.822 1.00 87.81 87 VAL A N 1
ATOM 687 C CA . VAL A 1 87 ? -10.790 3.032 17.985 1.00 87.81 87 VAL A CA 1
ATOM 688 C C . VAL A 1 87 ? -12.031 3.547 17.254 1.00 87.81 87 VAL A C 1
ATOM 690 O O . VAL A 1 87 ? -12.149 3.355 16.047 1.00 87.81 87 VAL A O 1
ATOM 693 N N . LEU A 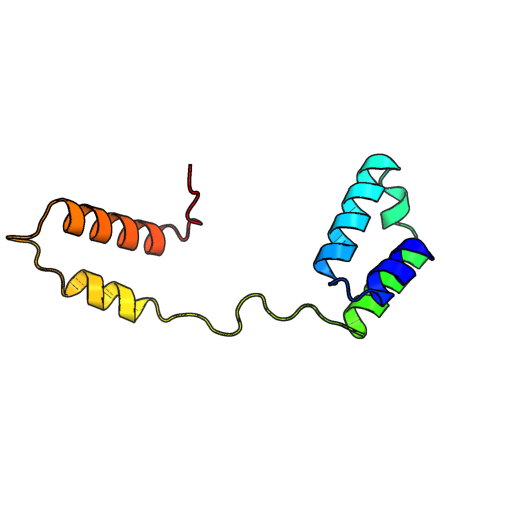1 88 ? -12.938 4.240 17.951 1.00 87.62 88 LEU A N 1
ATOM 694 C CA . LEU A 1 88 ? -14.136 4.815 17.330 1.00 87.62 88 LEU A CA 1
ATOM 695 C C . LEU A 1 88 ? -13.784 5.878 16.283 1.00 87.62 88 LEU A C 1
ATOM 697 O O . LEU A 1 88 ? -14.382 5.903 15.207 1.00 87.62 88 LEU A O 1
ATOM 701 N N . LEU A 1 89 ? -12.791 6.720 16.573 1.00 87.69 89 LEU A N 1
ATOM 702 C CA . LEU A 1 89 ? -12.301 7.723 15.636 1.00 87.69 89 LEU A CA 1
ATOM 703 C C . LEU A 1 89 ? -11.693 7.059 14.395 1.00 87.69 89 LEU A C 1
ATOM 705 O O . LEU A 1 89 ? -12.041 7.440 13.286 1.00 87.69 89 LEU A O 1
ATOM 709 N N . ALA A 1 90 ? -10.854 6.035 14.573 1.00 87.06 90 ALA A N 1
ATOM 710 C CA . ALA A 1 90 ? -10.226 5.310 13.470 1.00 87.06 90 ALA A CA 1
ATOM 711 C C . ALA A 1 90 ? -11.255 4.633 12.547 1.00 87.06 90 ALA A C 1
ATOM 713 O O . ALA A 1 90 ? -11.097 4.668 11.328 1.00 87.06 90 ALA A O 1
ATOM 714 N N . ILE A 1 91 ? -12.326 4.060 13.111 1.00 85.56 91 ILE A N 1
ATOM 715 C CA . ILE A 1 91 ? -13.421 3.456 12.335 1.00 85.56 91 ILE A CA 1
ATOM 716 C C . ILE A 1 91 ? -14.212 4.524 11.575 1.00 85.56 91 ILE A C 1
ATOM 718 O O . ILE A 1 91 ? -14.521 4.337 10.403 1.00 85.56 91 ILE A O 1
ATOM 722 N N . CYS A 1 92 ? -14.531 5.645 12.227 1.00 84.88 92 CYS A N 1
ATOM 723 C CA . CYS A 1 92 ? -15.346 6.704 11.634 1.00 84.88 92 CYS A CA 1
ATOM 724 C C . CYS A 1 92 ? -14.603 7.464 10.525 1.00 84.88 92 CYS A C 1
ATOM 726 O O . CYS A 1 92 ? -15.173 7.757 9.477 1.00 84.88 92 CYS A O 1
ATOM 728 N N . THR A 1 93 ? -13.322 7.778 10.734 1.00 84.44 93 THR A N 1
ATOM 729 C CA . THR A 1 93 ? -12.540 8.567 9.773 1.00 84.44 93 THR A CA 1
ATOM 730 C C . THR A 1 93 ? -11.898 7.712 8.685 1.00 84.44 93 THR A C 1
ATOM 732 O O . THR A 1 93 ? -11.498 8.251 7.653 1.00 84.44 93 THR A O 1
ATOM 735 N N . GLY A 1 94 ? -11.742 6.400 8.910 1.00 77.06 94 GLY A N 1
ATOM 736 C CA . GLY A 1 94 ? -11.012 5.502 8.010 1.00 77.06 94 GLY A CA 1
ATOM 737 C C . GLY A 1 94 ? -9.555 5.926 7.785 1.00 77.06 94 GLY A C 1
ATOM 738 O O . GLY A 1 94 ? -8.922 5.513 6.809 1.00 77.06 94 GLY A O 1
ATOM 739 N N . GLN A 1 95 ? -9.021 6.798 8.646 1.00 73.88 95 GLN A N 1
ATOM 740 C CA . GLN A 1 95 ? -7.681 7.338 8.487 1.00 73.88 95 GLN A CA 1
ATOM 741 C C . GLN A 1 95 ? -6.646 6.267 8.809 1.00 73.88 95 GLN A C 1
ATOM 743 O O . GLN A 1 95 ? -6.766 5.501 9.765 1.00 73.88 95 GLN A O 1
ATOM 748 N N . ARG A 1 96 ? -5.584 6.226 8.001 1.00 67.81 96 ARG A N 1
ATOM 749 C CA . ARG A 1 96 ? -4.419 5.400 8.312 1.00 67.81 96 ARG A CA 1
ATOM 750 C C . ARG A 1 96 ? -3.804 5.901 9.608 1.00 67.81 96 ARG A C 1
ATOM 752 O O . ARG A 1 96 ? -3.572 7.099 9.741 1.00 67.81 96 ARG A O 1
ATOM 759 N N . ALA A 1 97 ? -3.500 4.982 10.519 1.00 64.81 97 ALA A N 1
ATOM 760 C CA . ALA A 1 97 ? -2.691 5.303 11.681 1.00 64.81 97 ALA A CA 1
ATOM 761 C C . ALA A 1 97 ? -1.324 5.806 11.193 1.00 64.81 97 ALA A C 1
ATOM 763 O O . ALA A 1 97 ? -0.522 5.042 10.655 1.00 64.81 97 ALA A O 1
ATOM 764 N N . VAL A 1 98 ? -1.097 7.109 11.323 1.00 55.72 98 VAL A N 1
ATOM 765 C CA . VAL A 1 98 ? 0.211 7.723 11.118 1.00 55.72 98 VAL A CA 1
ATOM 766 C C . VAL A 1 98 ? 0.869 7.740 12.489 1.00 55.72 98 VAL A C 1
ATOM 768 O O . VAL A 1 98 ? 0.401 8.435 13.386 1.00 55.72 98 VAL A O 1
ATOM 771 N N . SER A 1 99 ? 1.899 6.915 12.675 1.00 48.25 99 SER A N 1
ATOM 772 C CA . SER A 1 99 ? 2.753 7.018 13.857 1.00 48.25 99 SER A CA 1
ATOM 773 C C . SER A 1 99 ? 3.687 8.201 13.634 1.00 48.25 99 SER A C 1
ATOM 775 O O . SER A 1 99 ? 4.528 8.141 12.736 1.00 48.25 99 SER A O 1
ATOM 777 N N . THR A 1 100 ? 3.492 9.263 14.409 1.00 40.22 100 THR A N 1
ATOM 778 C CA . THR A 1 100 ? 4.419 10.396 14.521 1.00 40.22 100 THR A CA 1
ATOM 779 C C . THR A 1 100 ? 5.334 10.175 15.713 1.00 40.22 100 THR A C 1
ATOM 781 O O . THR A 1 100 ? 4.831 9.641 16.729 1.00 40.22 100 THR A O 1
#

Organism: Acanthoscelides obtectus (NCBI:txid200917)

pLDDT: mean 84.04, std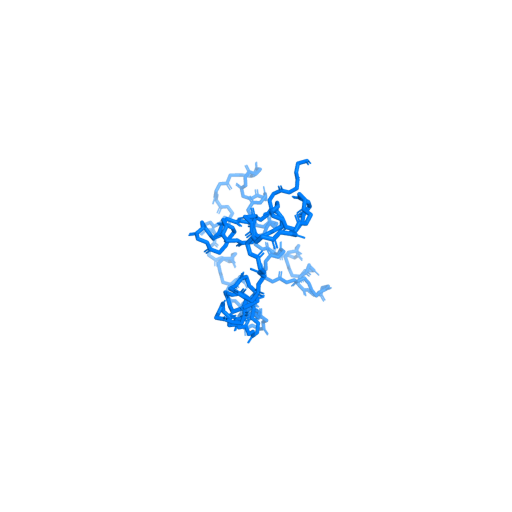 8.95, range [40.22, 94.38]

Foldseek 3Di:
DVVLVVCVVVPDDLVRSVVVQVVVCVVVPVVSVVPVVNVVVSVVSCVVHPDPDPDPDDDDVVVVVVVLVPDDPPPDDPVVVVVSVVSVCCVVVVDDPDDD

Secondary structure (DSSP, 8-state):
-HHHHHHHHTT--HHHHHHHHHHHHHHH-THHHH-HHHHHHHHHHHHHSPPPPS-SS---HHHHHHHHHHS-SSS--HHHHHHHHHHHHHHHH-------

Sequence (100 aa):
MDFFGSVFGKGASYGTLNSYRAAIGHIIGGELTQDPRVKKFFRGAYNIRPNPPKYEDTWDPELVLNLARKLPNDGITLEQLKRKLAVLLAICTGQRAVST